Protein AF-A0A417C6D7-F1 (afdb_monomer_lite)

Secondary structure (DSSP, 8-state):
--HHHHHHHH-TT------SSHHHHHHHHHTTSSS-----HHHHHHHHHH-TT------PPTT----------TTT-HHHHHHHHHHHHHHHHHHHHHHHHHHHH------HHHHHHH-HHHHHHHHHHHHHHHHHHH--

Foldseek 3Di:
DDPVVLCCVQPVPDDDDDDDDDVVQLVCCVVVVHVDGDDDQLVLLLSCVVPLVNPGDDDDRPPDDDDDDDDDDVVPDPPCVVVVVVVCVVCCVPCVVVVSCCSSCVPPPCDPVSVCVVPVVVVVVVVVVVVVVVVVVVVD

Radius of gyration: 23.75 Å; chains: 1; bounding box: 58×42×67 Å

Structure (mmCIF, N/CA/C/O backbone):
data_AF-A0A417C6D7-F1
#
_entry.id   AF-A0A417C6D7-F1
#
loop_
_atom_site.group_PDB
_atom_site.id
_atom_site.type_symbol
_atom_site.label_atom_id
_atom_site.label_alt_id
_atom_site.label_comp_id
_atom_site.label_asym_id
_atom_site.label_entity_id
_atom_site.label_seq_id
_atom_site.pdbx_PDB_ins_code
_atom_site.Cartn_x
_atom_site.Cartn_y
_atom_site.Cartn_z
_atom_site.occupancy
_atom_site.B_iso_or_equiv
_atom_site.auth_seq_id
_atom_site.auth_comp_id
_atom_site.auth_asym_id
_atom_site.auth_atom_id
_atom_site.pdbx_PDB_model_num
ATOM 1 N N . MET A 1 1 ? -13.225 -10.104 13.606 1.00 60.88 1 MET A N 1
ATOM 2 C CA . MET A 1 1 ? -12.450 -10.845 12.601 1.00 60.88 1 MET A CA 1
ATOM 3 C C . MET A 1 1 ? -11.084 -10.204 12.507 1.00 60.88 1 MET A C 1
ATOM 5 O O . MET A 1 1 ? -11.010 -8.985 12.371 1.00 60.88 1 MET A O 1
ATOM 9 N N . THR A 1 2 ? -10.025 -10.977 12.701 1.00 81.12 2 THR A N 1
ATOM 10 C CA . THR A 1 2 ? -8.649 -10.471 12.611 1.00 81.12 2 THR A CA 1
ATOM 11 C C . THR A 1 2 ? -8.164 -10.503 11.160 1.00 81.12 2 THR A C 1
ATOM 13 O O . THR A 1 2 ? -8.681 -11.264 10.346 1.00 81.12 2 THR A O 1
ATOM 16 N N . VAL A 1 3 ? -7.152 -9.699 10.818 1.00 80.19 3 VAL A N 1
ATOM 17 C CA . VAL A 1 3 ? -6.551 -9.718 9.467 1.00 80.19 3 VAL A CA 1
ATOM 18 C C . VAL A 1 3 ? -6.040 -11.120 9.114 1.00 80.19 3 VAL A C 1
ATOM 20 O O . VAL A 1 3 ? -6.226 -11.583 7.995 1.00 80.19 3 VAL A O 1
ATOM 23 N N . LYS A 1 4 ? -5.481 -11.836 10.097 1.00 82.81 4 LYS A N 1
ATOM 24 C CA . LYS A 1 4 ? -4.997 -13.210 9.929 1.00 82.81 4 LYS A CA 1
ATOM 25 C C . LYS A 1 4 ? -6.117 -14.193 9.563 1.00 82.81 4 LYS A C 1
ATOM 27 O O . LYS A 1 4 ? -5.899 -15.072 8.743 1.00 82.81 4 LYS A O 1
ATOM 32 N N . GLU A 1 5 ? -7.311 -14.033 10.135 1.00 84.94 5 GLU A N 1
ATOM 33 C CA . GLU A 1 5 ? -8.477 -14.858 9.782 1.00 84.94 5 GLU A CA 1
ATOM 34 C C . GLU A 1 5 ? -8.950 -14.609 8.347 1.00 84.94 5 GLU A C 1
ATOM 36 O O . GLU A 1 5 ? -9.283 -15.562 7.654 1.00 84.94 5 GLU A O 1
ATOM 41 N N . ILE A 1 6 ? -8.955 -13.353 7.885 1.00 85.12 6 ILE A N 1
ATOM 42 C CA . ILE A 1 6 ? -9.334 -13.024 6.499 1.00 85.12 6 ILE A CA 1
ATOM 43 C C . ILE A 1 6 ? -8.338 -13.649 5.520 1.00 85.12 6 ILE A C 1
ATOM 45 O O . ILE A 1 6 ? -8.744 -14.323 4.580 1.00 85.12 6 ILE A O 1
ATOM 49 N N . LEU A 1 7 ? -7.038 -13.494 5.789 1.00 85.94 7 LEU A N 1
ATOM 50 C CA . LEU A 1 7 ? -5.983 -14.070 4.956 1.00 85.94 7 LEU A CA 1
ATOM 51 C C . LEU A 1 7 ? -6.051 -15.598 4.897 1.00 85.94 7 LEU A C 1
ATOM 53 O O . LEU A 1 7 ? -5.915 -16.159 3.820 1.00 85.94 7 LEU A O 1
ATOM 57 N N . ASN A 1 8 ? -6.311 -16.266 6.022 1.00 87.31 8 ASN A N 1
ATOM 58 C CA . ASN A 1 8 ? -6.463 -17.721 6.045 1.00 87.31 8 ASN A CA 1
ATOM 59 C C . ASN A 1 8 ? -7.701 -18.207 5.275 1.00 87.31 8 ASN A C 1
ATOM 61 O O . ASN A 1 8 ? -7.703 -19.333 4.788 1.00 87.31 8 ASN A O 1
ATOM 65 N N . ASN A 1 9 ? -8.755 -17.394 5.184 1.00 87.31 9 ASN A N 1
ATOM 66 C CA . ASN A 1 9 ? -9.951 -17.756 4.426 1.00 87.31 9 ASN A CA 1
ATOM 67 C C . ASN A 1 9 ? -9.741 -17.591 2.915 1.00 87.31 9 ASN A C 1
ATOM 69 O O . ASN A 1 9 ? -10.162 -18.458 2.155 1.00 87.31 9 ASN A O 1
ATOM 73 N N . GLU A 1 10 ? -9.089 -16.506 2.489 1.00 86.06 10 GLU A N 1
ATOM 74 C CA . GLU A 1 10 ? -8.820 -16.234 1.069 1.00 86.06 10 GLU A CA 1
ATOM 75 C C . GLU A 1 10 ? -7.649 -17.072 0.528 1.00 86.06 10 GLU A C 1
ATOM 77 O O . GLU A 1 10 ? -7.710 -17.607 -0.579 1.00 86.06 10 GLU A O 1
ATOM 82 N N . TRP A 1 11 ? -6.594 -17.249 1.329 1.00 87.62 11 TRP A N 1
ATOM 83 C CA . TRP A 1 11 ? -5.381 -17.989 0.971 1.00 87.62 11 TRP A CA 1
ATOM 84 C C . TRP A 1 11 ? -5.008 -19.017 2.048 1.00 87.62 11 TRP A C 1
ATOM 86 O O . TRP A 1 11 ? -4.008 -18.860 2.751 1.00 87.62 11 TRP A O 1
ATOM 96 N N . PRO A 1 12 ? -5.765 -20.123 2.161 1.00 87.38 12 PRO A N 1
ATOM 97 C CA . PRO A 1 12 ? -5.587 -21.114 3.228 1.00 87.38 12 PRO A CA 1
ATOM 98 C C . PRO A 1 12 ? -4.235 -21.835 3.202 1.00 87.38 12 PRO A C 1
ATOM 100 O O . PRO A 1 12 ? -3.813 -22.385 4.215 1.00 87.38 12 PRO A O 1
ATOM 103 N N . ASN A 1 13 ? -3.558 -21.838 2.052 1.00 91.12 13 ASN A N 1
ATOM 104 C CA . ASN A 1 13 ? -2.269 -22.503 1.865 1.00 91.12 13 ASN A CA 1
ATOM 105 C C . ASN A 1 13 ? -1.073 -21.541 1.964 1.00 91.12 13 ASN A C 1
ATOM 107 O O . ASN A 1 13 ? 0.060 -21.982 1.788 1.00 91.12 13 ASN A O 1
ATOM 111 N N . ALA A 1 14 ? -1.304 -20.243 2.188 1.00 89.00 14 ALA A N 1
ATOM 112 C CA . ALA A 1 14 ? -0.227 -19.266 2.284 1.00 89.00 14 ALA A CA 1
ATOM 113 C C . ALA A 1 14 ? 0.405 -19.278 3.682 1.00 89.00 14 ALA A C 1
ATOM 115 O O . ALA A 1 14 ? -0.289 -19.262 4.701 1.00 89.00 14 ALA A O 1
ATOM 116 N N . GLU A 1 15 ? 1.736 -19.255 3.741 1.00 91.25 15 GLU A N 1
ATOM 117 C CA . GLU A 1 15 ? 2.452 -19.058 4.998 1.00 91.25 15 GLU A CA 1
ATOM 118 C C . GLU A 1 15 ? 2.439 -17.572 5.378 1.00 91.25 15 GLU A C 1
ATOM 120 O O . GLU A 1 15 ? 2.987 -16.720 4.679 1.00 91.25 15 GLU A O 1
ATOM 125 N N . ILE A 1 16 ? 1.798 -17.243 6.502 1.00 89.69 16 ILE A N 1
ATOM 126 C CA . ILE A 1 16 ? 1.688 -15.856 6.965 1.00 89.69 16 ILE A CA 1
ATOM 127 C C . ILE A 1 16 ? 2.869 -15.512 7.871 1.00 89.69 16 ILE A C 1
ATOM 129 O O . ILE A 1 16 ? 2.937 -15.956 9.021 1.00 89.69 16 ILE A O 1
ATOM 133 N N . VAL A 1 17 ? 3.737 -14.623 7.388 1.00 90.62 17 VAL A N 1
ATOM 134 C CA . VAL A 1 17 ? 4.844 -14.046 8.158 1.00 90.62 17 VAL A CA 1
ATOM 135 C C . VAL A 1 17 ? 4.440 -12.672 8.700 1.00 90.62 17 VAL A C 1
ATOM 137 O O . VAL A 1 17 ? 4.216 -11.729 7.946 1.00 90.62 17 VAL A O 1
ATOM 140 N N . SER A 1 18 ? 4.350 -12.539 10.024 1.00 89.62 18 SER A N 1
ATOM 141 C CA . SER A 1 18 ? 4.113 -11.245 10.679 1.00 89.62 18 SER A CA 1
ATOM 142 C C . SER A 1 18 ? 5.419 -10.472 10.862 1.00 89.62 18 SER A C 1
ATOM 144 O O . SER A 1 18 ? 6.384 -11.005 11.406 1.00 89.62 18 SER A O 1
ATOM 146 N N . VAL A 1 19 ? 5.414 -9.197 10.480 1.00 90.44 19 VAL A N 1
ATOM 147 C CA . VAL A 1 19 ? 6.514 -8.242 10.694 1.00 90.44 19 VAL A CA 1
ATOM 148 C C . VAL A 1 19 ? 6.049 -7.072 11.558 1.00 90.44 19 VAL A C 1
ATOM 150 O O . VAL A 1 19 ? 4.845 -6.882 11.753 1.00 90.44 19 VAL A O 1
ATOM 153 N N . LYS A 1 20 ? 6.995 -6.320 12.131 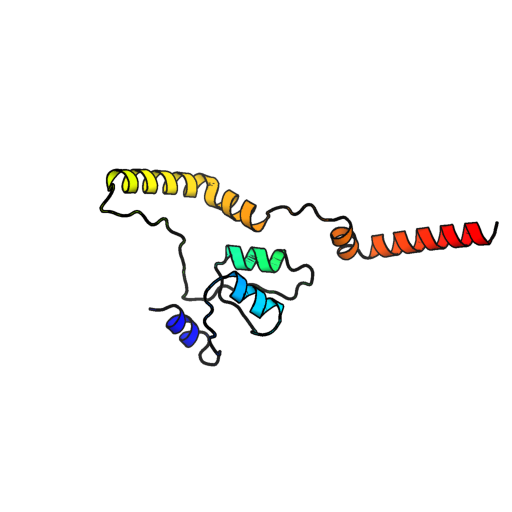1.00 87.69 20 LYS A N 1
ATOM 154 C CA . LYS A 1 20 ? 6.678 -5.257 13.102 1.00 87.69 20 LYS A CA 1
ATOM 155 C C . LYS A 1 20 ? 6.284 -3.938 12.452 1.00 87.69 20 LYS A C 1
ATOM 157 O O . LYS A 1 20 ? 5.483 -3.202 13.027 1.00 87.69 20 LYS A O 1
ATOM 162 N N . ASP A 1 21 ? 6.840 -3.647 11.286 1.00 88.81 21 ASP A N 1
ATOM 163 C CA . ASP A 1 21 ? 6.632 -2.391 10.581 1.00 88.81 21 ASP A CA 1
ATOM 164 C C . ASP A 1 21 ? 6.610 -2.585 9.059 1.00 88.81 21 ASP A C 1
ATOM 166 O O . ASP A 1 21 ? 6.901 -3.658 8.518 1.00 88.81 21 ASP A O 1
ATOM 170 N N . THR A 1 22 ? 6.183 -1.526 8.374 1.00 87.62 22 THR A N 1
ATOM 171 C CA . THR A 1 22 ? 6.040 -1.497 6.918 1.00 87.62 22 THR A CA 1
ATOM 172 C C . THR A 1 22 ? 7.389 -1.596 6.208 1.00 87.62 22 THR A C 1
ATOM 174 O O . THR A 1 22 ? 7.458 -2.227 5.157 1.00 87.62 22 THR A O 1
ATOM 177 N N . ASP A 1 23 ? 8.456 -1.020 6.763 1.00 89.25 23 ASP A N 1
ATOM 178 C CA . ASP A 1 23 ? 9.766 -0.983 6.107 1.00 89.25 23 ASP A CA 1
ATOM 179 C C . ASP A 1 23 ? 10.384 -2.385 6.059 1.00 89.25 23 ASP A C 1
ATOM 181 O O . ASP A 1 23 ? 10.854 -2.822 5.008 1.00 89.25 23 ASP A O 1
ATOM 185 N N . GLU A 1 24 ? 10.291 -3.141 7.156 1.00 91.50 24 GLU A N 1
ATOM 186 C CA . GLU A 1 24 ? 10.677 -4.551 7.206 1.00 91.50 24 GLU A CA 1
ATOM 187 C C . GLU A 1 24 ? 9.856 -5.388 6.210 1.00 91.50 24 GLU A C 1
ATOM 189 O O . GLU A 1 24 ? 10.406 -6.247 5.515 1.00 91.50 24 GLU A O 1
ATOM 194 N N . CYS A 1 25 ? 8.548 -5.121 6.100 1.00 91.44 25 CYS A N 1
ATOM 195 C CA . CYS A 1 25 ? 7.665 -5.796 5.145 1.00 91.44 25 CYS A CA 1
ATOM 196 C C . CYS A 1 25 ? 8.142 -5.599 3.700 1.00 91.44 25 CYS A C 1
ATOM 198 O O . CYS A 1 25 ? 8.314 -6.566 2.955 1.00 91.44 25 CYS A O 1
ATOM 200 N N . VAL A 1 26 ? 8.408 -4.345 3.326 1.00 89.44 26 VAL A N 1
ATOM 201 C CA . VAL A 1 26 ? 8.856 -3.972 1.981 1.00 89.44 26 VAL A CA 1
ATOM 202 C C . VAL A 1 26 ? 10.243 -4.538 1.688 1.00 89.44 26 VAL A C 1
ATOM 204 O O . VAL A 1 26 ? 10.455 -5.094 0.614 1.00 89.44 26 VAL A O 1
ATOM 207 N N . GLN A 1 27 ? 11.179 -4.470 2.637 1.00 89.94 27 GLN A N 1
ATOM 208 C CA . GLN A 1 27 ? 12.521 -5.028 2.452 1.00 89.94 27 GLN A CA 1
ATOM 209 C C . GLN A 1 27 ? 12.489 -6.535 2.196 1.00 89.94 27 GLN A C 1
ATOM 211 O O . GLN A 1 27 ? 13.203 -7.021 1.321 1.00 89.94 27 GLN A O 1
ATOM 216 N N . ARG A 1 28 ? 11.659 -7.288 2.928 1.00 91.69 28 ARG A N 1
ATOM 217 C CA . ARG A 1 28 ? 11.523 -8.733 2.702 1.00 91.69 28 ARG A CA 1
ATOM 218 C C . ARG A 1 28 ? 10.922 -9.049 1.337 1.00 91.69 28 ARG A C 1
ATOM 220 O O . ARG A 1 28 ? 11.372 -10.006 0.717 1.00 91.69 28 ARG A O 1
ATOM 227 N N . LEU A 1 29 ? 9.964 -8.248 0.869 1.00 91.25 29 LEU A N 1
ATOM 228 C CA . LEU A 1 29 ? 9.379 -8.396 -0.464 1.00 91.25 29 LEU A CA 1
ATOM 229 C C . LEU A 1 29 ? 10.414 -8.124 -1.567 1.00 91.25 29 LEU A C 1
ATOM 231 O O . LEU A 1 29 ? 10.584 -8.932 -2.472 1.00 91.25 29 LEU A O 1
ATOM 235 N N . VAL A 1 30 ? 11.150 -7.012 -1.474 1.00 87.56 30 VAL A N 1
ATOM 236 C CA . VAL A 1 30 ? 12.141 -6.605 -2.490 1.00 87.56 30 VAL A CA 1
ATOM 237 C C . VAL A 1 30 ? 13.327 -7.573 -2.562 1.00 87.56 30 VAL A C 1
ATOM 239 O O . VAL A 1 30 ? 13.841 -7.834 -3.653 1.00 87.56 30 VAL A O 1
ATOM 242 N N . ASN A 1 31 ? 13.732 -8.122 -1.412 1.00 88.56 31 ASN A N 1
ATOM 243 C CA . ASN A 1 31 ? 14.803 -9.112 -1.294 1.00 88.56 31 ASN A CA 1
ATOM 244 C C . ASN A 1 31 ? 14.351 -10.551 -1.604 1.00 88.56 31 ASN A C 1
ATOM 246 O O . ASN A 1 31 ? 15.143 -11.466 -1.410 1.00 88.56 31 ASN A O 1
ATOM 250 N N . GLU A 1 32 ? 13.105 -10.758 -2.051 1.00 82.44 32 GLU A N 1
ATOM 251 C CA . GLU A 1 32 ? 12.557 -12.076 -2.425 1.00 82.44 32 GLU A CA 1
ATOM 252 C C . GLU A 1 32 ? 12.535 -13.093 -1.267 1.00 82.44 32 GLU A C 1
ATOM 254 O O . GLU A 1 32 ? 12.555 -14.303 -1.470 1.00 82.44 32 GLU A O 1
ATOM 259 N N . ASN A 1 33 ? 12.452 -12.603 -0.026 1.00 88.31 33 ASN A N 1
ATOM 260 C CA . ASN A 1 33 ? 12.275 -13.451 1.155 1.00 88.31 33 ASN A CA 1
ATOM 261 C C . ASN A 1 33 ? 10.812 -13.882 1.352 1.00 88.31 33 ASN A C 1
ATOM 263 O O . ASN A 1 33 ? 10.542 -14.772 2.156 1.00 88.31 33 ASN A O 1
ATOM 267 N N . VAL A 1 34 ? 9.870 -13.197 0.697 1.00 91.94 34 VAL A N 1
ATOM 268 C CA . VAL A 1 34 ? 8.431 -13.490 0.706 1.00 91.94 34 VAL A CA 1
ATOM 269 C C . VAL A 1 34 ? 7.849 -13.256 -0.686 1.00 91.94 34 VAL A C 1
ATOM 271 O O . VAL A 1 34 ? 8.298 -12.358 -1.397 1.00 91.94 34 VAL A O 1
ATOM 274 N N . ASP A 1 35 ? 6.813 -14.016 -1.041 1.00 90.44 35 ASP A N 1
ATOM 275 C CA . ASP A 1 35 ? 6.159 -13.928 -2.357 1.00 90.44 35 ASP A CA 1
ATOM 276 C C . ASP A 1 35 ? 5.176 -12.751 -2.475 1.00 90.44 35 ASP A C 1
ATOM 278 O O . ASP A 1 35 ? 4.795 -12.343 -3.571 1.00 90.44 35 ASP A O 1
ATOM 282 N N . GLY A 1 36 ? 4.729 -12.203 -1.343 1.00 90.62 36 GLY A N 1
ATOM 283 C CA . GLY A 1 36 ? 3.732 -11.143 -1.309 1.00 90.62 36 GLY A CA 1
ATOM 284 C C . GLY A 1 36 ? 3.693 -10.403 0.021 1.00 90.62 36 GLY A C 1
ATOM 285 O O . GLY A 1 36 ? 4.164 -10.891 1.049 1.00 90.62 36 GLY A O 1
ATOM 286 N N . ALA A 1 37 ? 3.112 -9.206 -0.006 1.00 91.69 37 ALA A N 1
ATOM 287 C CA . ALA A 1 37 ? 2.945 -8.354 1.162 1.00 91.69 37 ALA A CA 1
ATOM 288 C C . ALA A 1 37 ? 1.523 -7.792 1.216 1.00 91.69 37 ALA A C 1
ATOM 290 O O . ALA A 1 37 ? 1.009 -7.273 0.224 1.00 91.69 37 ALA A O 1
ATOM 291 N N . LEU A 1 38 ? 0.900 -7.848 2.394 1.00 90.06 38 LEU A N 1
ATOM 292 C CA . LEU A 1 38 ? -0.369 -7.174 2.640 1.00 90.06 38 LEU A CA 1
ATOM 293 C C . LEU A 1 38 ? -0.096 -5.751 3.135 1.00 90.06 38 LEU A C 1
ATOM 295 O O . LEU A 1 38 ? 0.351 -5.555 4.264 1.00 90.06 38 LEU A O 1
ATOM 299 N N . LEU A 1 39 ? -0.398 -4.762 2.298 1.00 89.25 39 LEU A N 1
ATOM 300 C CA . LEU A 1 39 ? -0.161 -3.347 2.575 1.00 89.25 39 LEU A CA 1
ATOM 301 C C . LEU A 1 39 ? -1.438 -2.524 2.378 1.00 89.25 39 LEU A C 1
ATOM 303 O O . LEU A 1 39 ? -2.366 -2.925 1.674 1.00 89.25 39 LEU A O 1
ATOM 307 N N . MET A 1 40 ? -1.466 -1.325 2.967 1.00 86.69 40 MET A N 1
ATOM 308 C CA . MET A 1 40 ? -2.487 -0.328 2.639 1.00 86.69 40 MET A CA 1
ATOM 309 C C . MET A 1 40 ? -2.414 0.012 1.147 1.00 86.69 40 MET A C 1
ATOM 311 O O . MET A 1 40 ? -1.322 0.190 0.608 1.00 86.69 40 MET A O 1
ATOM 315 N N . THR A 1 41 ? -3.567 0.162 0.487 1.00 85.56 41 THR A N 1
ATOM 316 C CA . THR A 1 41 ? -3.652 0.323 -0.976 1.00 85.56 41 THR A CA 1
ATOM 317 C C . THR A 1 41 ? -2.742 1.424 -1.520 1.00 85.56 41 THR A C 1
ATOM 319 O O . THR A 1 41 ? -2.028 1.191 -2.486 1.00 85.56 41 THR A O 1
ATOM 322 N N . TYR A 1 42 ? -2.708 2.597 -0.881 1.00 83.31 42 TYR A N 1
ATOM 323 C CA . TYR A 1 42 ? -1.865 3.716 -1.323 1.00 83.31 42 TYR A CA 1
ATOM 324 C C . TYR A 1 42 ? -0.362 3.428 -1.167 1.00 83.31 42 TYR A C 1
ATOM 326 O O . TYR A 1 42 ? 0.433 3.855 -1.998 1.00 83.31 42 TYR A O 1
ATOM 334 N N . THR A 1 43 ? 0.038 2.674 -0.138 1.00 86.69 43 THR A N 1
ATOM 335 C CA . THR A 1 43 ? 1.430 2.246 0.058 1.00 86.69 43 THR A CA 1
ATOM 336 C C . THR A 1 43 ? 1.825 1.209 -0.989 1.00 86.69 43 THR A C 1
ATOM 338 O O . THR A 1 43 ? 2.887 1.332 -1.588 1.00 86.69 43 THR A O 1
ATOM 341 N N . ALA A 1 44 ? 0.955 0.230 -1.257 1.00 89.31 44 ALA A N 1
ATOM 342 C CA . ALA A 1 44 ? 1.186 -0.785 -2.284 1.00 89.31 44 ALA A CA 1
ATOM 343 C C . ALA A 1 44 ? 1.290 -0.165 -3.686 1.00 89.31 44 ALA A C 1
ATOM 345 O O . ALA A 1 44 ? 2.192 -0.499 -4.448 1.00 89.31 44 ALA A O 1
ATOM 346 N N . GLN A 1 45 ? 0.391 0.770 -4.012 1.00 86.62 45 GLN A N 1
ATOM 347 C CA . GLN A 1 45 ? 0.386 1.484 -5.290 1.00 86.62 45 GLN A CA 1
ATOM 348 C C . GLN A 1 45 ? 1.644 2.324 -5.485 1.00 86.62 45 GLN A C 1
ATOM 350 O O . GLN A 1 45 ? 2.234 2.278 -6.561 1.00 86.62 45 GLN A O 1
ATOM 355 N N . LYS A 1 46 ? 2.069 3.059 -4.450 1.00 86.50 46 LYS A N 1
ATOM 356 C CA . LYS A 1 46 ? 3.322 3.814 -4.496 1.00 86.50 46 LYS A CA 1
ATOM 357 C C . LYS A 1 46 ? 4.516 2.883 -4.713 1.00 86.50 46 LYS A C 1
ATOM 359 O O . LYS A 1 46 ? 5.292 3.108 -5.628 1.00 86.50 46 LYS A O 1
ATOM 364 N N . LEU A 1 47 ? 4.603 1.794 -3.947 1.00 88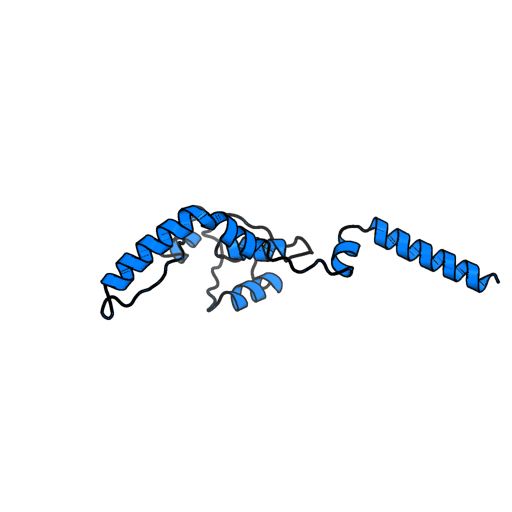.44 47 LEU A N 1
ATOM 365 C CA . LEU A 1 47 ? 5.697 0.829 -4.060 1.00 88.44 47 LEU A CA 1
ATOM 366 C C . LEU A 1 47 ? 5.790 0.196 -5.457 1.00 88.44 47 LEU A C 1
ATOM 368 O O . LEU A 1 47 ? 6.877 0.108 -6.014 1.00 88.44 47 LEU A O 1
ATOM 372 N N . ALA A 1 48 ? 4.662 -0.223 -6.035 1.00 87.44 48 ALA A N 1
ATOM 373 C CA . ALA A 1 48 ? 4.642 -0.793 -7.381 1.00 87.44 48 ALA A CA 1
ATOM 374 C C . ALA A 1 48 ? 4.959 0.239 -8.474 1.00 87.44 48 ALA A C 1
ATOM 376 O O . ALA A 1 48 ? 5.499 -0.124 -9.512 1.00 87.44 48 ALA A O 1
ATOM 377 N N . ARG A 1 49 ? 4.637 1.521 -8.253 1.00 84.25 49 ARG A N 1
ATOM 378 C CA . ARG A 1 49 ? 4.997 2.616 -9.166 1.00 84.25 49 ARG A CA 1
ATOM 379 C C . ARG A 1 49 ? 6.484 2.961 -9.096 1.00 84.25 49 ARG A C 1
ATOM 381 O O . ARG A 1 49 ? 7.082 3.234 -10.130 1.00 84.25 49 ARG A O 1
ATOM 388 N N . ASP A 1 50 ? 7.055 2.965 -7.895 1.00 84.75 50 ASP A N 1
ATOM 389 C CA . ASP A 1 50 ? 8.469 3.277 -7.668 1.00 84.75 50 ASP A CA 1
ATOM 390 C C . ASP A 1 50 ? 9.395 2.132 -8.140 1.00 84.75 50 ASP A C 1
ATOM 392 O O . ASP A 1 50 ? 10.592 2.340 -8.349 1.00 84.75 50 ASP A O 1
ATOM 396 N N . ASP A 1 51 ? 8.851 0.928 -8.354 1.00 82.81 51 ASP A N 1
ATOM 397 C CA . ASP A 1 51 ? 9.559 -0.213 -8.934 1.00 82.81 51 ASP A CA 1
ATOM 398 C C . ASP A 1 51 ? 9.723 -0.087 -10.460 1.00 82.81 51 ASP A C 1
ATOM 400 O O . ASP A 1 51 ? 8.920 -0.568 -11.262 1.00 82.81 51 ASP A O 1
ATOM 404 N N . THR A 1 52 ? 10.835 0.518 -10.874 1.00 75.75 52 THR A N 1
ATOM 405 C CA . THR A 1 52 ? 11.193 0.718 -12.289 1.00 75.75 52 THR A CA 1
ATOM 406 C C . THR A 1 52 ? 11.452 -0.577 -13.064 1.00 75.75 52 THR A C 1
ATOM 408 O O . THR A 1 52 ? 11.517 -0.554 -14.291 1.00 75.75 52 THR A O 1
ATOM 411 N N . GLN A 1 53 ? 11.594 -1.716 -12.379 1.00 80.62 53 GLN A N 1
ATOM 412 C CA . GLN A 1 53 ? 11.804 -3.021 -13.011 1.00 80.62 53 GLN A CA 1
ATOM 413 C C . GLN A 1 53 ? 10.493 -3.769 -13.287 1.00 80.62 53 GLN A C 1
ATOM 415 O O . GLN A 1 53 ? 10.531 -4.835 -13.903 1.00 80.62 53 GLN A O 1
ATOM 420 N N . ASN A 1 54 ? 9.344 -3.223 -12.863 1.00 80.44 54 ASN A N 1
ATOM 421 C CA . ASN A 1 54 ? 8.016 -3.811 -13.065 1.00 80.44 54 ASN A CA 1
ATOM 422 C C . ASN A 1 54 ? 7.906 -5.264 -12.544 1.00 80.44 54 ASN A C 1
ATOM 424 O O . ASN A 1 54 ? 7.262 -6.124 -13.153 1.00 80.44 54 ASN A O 1
ATOM 428 N N . ARG A 1 55 ? 8.577 -5.543 -11.424 1.00 85.38 55 ARG A N 1
ATOM 429 C CA . ARG A 1 55 ? 8.559 -6.808 -10.677 1.00 85.38 55 ARG A CA 1
ATOM 430 C C . ARG A 1 55 ? 7.326 -6.912 -9.781 1.00 85.38 55 ARG A C 1
ATOM 432 O O . ARG A 1 55 ? 6.867 -8.019 -9.511 1.00 85.38 55 ARG A O 1
ATOM 439 N N . LEU A 1 56 ? 6.784 -5.784 -9.322 1.00 88.81 56 LEU A N 1
ATOM 440 C CA . LEU A 1 56 ? 5.676 -5.745 -8.367 1.00 88.81 56 LEU A CA 1
ATOM 441 C C . LEU A 1 56 ? 4.313 -5.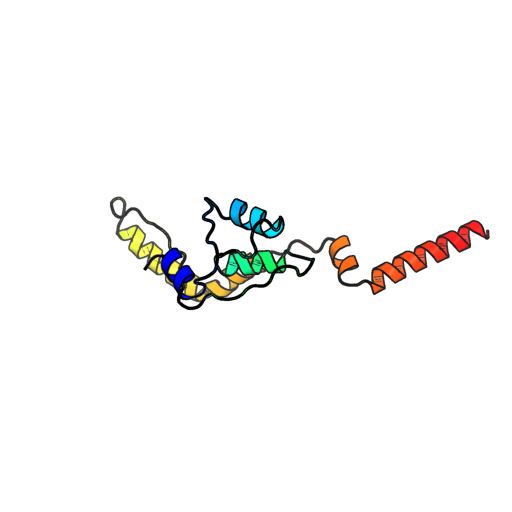528 -9.038 1.00 88.81 56 LEU A C 1
ATOM 443 O O . LEU A 1 56 ? 4.164 -4.755 -9.982 1.00 88.81 56 LEU A O 1
ATOM 447 N N . ARG A 1 57 ? 3.281 -6.195 -8.506 1.00 88.94 57 ARG A N 1
ATOM 448 C CA . ARG A 1 57 ? 1.876 -6.008 -8.898 1.00 88.94 57 ARG A CA 1
ATOM 449 C C . ARG A 1 57 ? 0.999 -5.841 -7.667 1.00 88.94 57 ARG A C 1
ATOM 451 O O . ARG A 1 57 ? 1.282 -6.402 -6.614 1.00 88.94 57 ARG A O 1
ATOM 458 N N . VAL A 1 58 ? -0.074 -5.071 -7.820 1.00 90.19 58 VAL A N 1
ATOM 459 C CA . VAL A 1 58 ? -1.012 -4.767 -6.736 1.00 90.19 58 VAL A CA 1
ATOM 460 C C . VAL A 1 58 ? -2.360 -5.402 -7.037 1.00 90.19 58 VAL A C 1
ATOM 462 O O . VAL A 1 58 ? -2.923 -5.186 -8.109 1.00 90.19 58 VAL A O 1
ATOM 465 N N . GLU A 1 59 ? -2.894 -6.128 -6.059 1.00 88.38 59 GLU A N 1
ATOM 466 C CA . GLU A 1 59 ? -4.240 -6.693 -6.078 1.00 88.38 59 GLU A CA 1
ATOM 467 C C . GLU A 1 59 ? -4.974 -6.339 -4.778 1.00 88.38 59 GLU A C 1
ATOM 469 O O . GLU A 1 59 ? -4.362 -6.173 -3.720 1.00 88.38 59 GLU A O 1
ATOM 474 N N . VAL A 1 60 ? -6.294 -6.164 -4.862 1.00 85.69 60 VAL A N 1
ATOM 475 C CA . VAL A 1 60 ? -7.133 -5.862 -3.698 1.00 85.69 60 VAL A CA 1
ATOM 476 C C . VAL A 1 60 ? -7.595 -7.168 -3.072 1.00 85.69 60 VAL A C 1
ATOM 478 O O . VAL A 1 60 ? -8.271 -7.957 -3.724 1.00 85.69 60 VAL A O 1
ATOM 481 N N . VAL A 1 61 ? -7.285 -7.358 -1.791 1.00 82.88 61 VAL A N 1
ATOM 482 C CA . VAL A 1 61 ? -7.732 -8.534 -1.037 1.00 82.88 61 VAL A CA 1
ATOM 483 C C . VAL A 1 61 ? -9.223 -8.397 -0.715 1.00 82.88 61 VAL A C 1
ATOM 485 O O . VAL A 1 61 ? -9.603 -7.456 -0.006 1.00 82.88 61 VAL A O 1
ATOM 488 N N . PRO A 1 62 ? -10.091 -9.293 -1.214 1.00 78.31 62 PRO A N 1
ATOM 489 C CA . PRO A 1 62 ? -11.508 -9.258 -0.885 1.00 78.31 62 PRO A CA 1
ATOM 490 C C . PRO A 1 62 ? -11.724 -9.516 0.615 1.00 78.31 62 PRO A C 1
ATOM 492 O O . PRO A 1 62 ? -10.938 -10.176 1.287 1.00 78.31 62 PRO A O 1
ATOM 495 N N . GLY A 1 63 ? -12.774 -8.921 1.183 1.00 76.56 63 GLY A N 1
ATOM 496 C CA . GLY A 1 63 ? -13.124 -9.101 2.598 1.00 76.56 63 GLY A CA 1
ATOM 497 C C . GLY A 1 63 ? -12.262 -8.325 3.607 1.00 76.56 63 GLY A C 1
ATOM 498 O O . GLY A 1 63 ? -12.680 -8.174 4.755 1.00 76.56 63 GLY A O 1
ATOM 499 N N . ALA A 1 64 ? -11.120 -7.760 3.200 1.00 72.88 64 ALA A N 1
ATOM 500 C CA . ALA A 1 64 ? -10.294 -6.898 4.042 1.00 72.88 64 ALA A CA 1
ATOM 501 C C . ALA A 1 64 ? -10.507 -5.415 3.701 1.00 72.88 64 ALA A C 1
ATOM 503 O O . ALA A 1 64 ? -10.135 -4.942 2.631 1.00 72.88 64 ALA A O 1
ATOM 504 N N . SER A 1 65 ? -11.058 -4.644 4.644 1.00 74.81 65 SER A N 1
ATOM 505 C CA . SER A 1 65 ? -11.091 -3.181 4.547 1.00 74.81 65 SER A CA 1
ATOM 506 C C . SER A 1 65 ? -10.382 -2.558 5.740 1.00 74.81 65 SER A C 1
ATOM 508 O O . SER A 1 65 ? -10.748 -2.821 6.887 1.00 74.81 65 SER A O 1
ATOM 510 N N . MET A 1 66 ? -9.412 -1.688 5.478 1.00 74.25 66 MET A N 1
ATOM 511 C CA . MET A 1 66 ? -8.763 -0.878 6.503 1.00 74.25 66 MET A CA 1
ATOM 512 C C . MET A 1 66 ? -9.042 0.599 6.249 1.00 74.25 66 MET A C 1
ATOM 514 O O . MET A 1 66 ? -8.952 1.087 5.125 1.00 74.25 66 MET A O 1
ATOM 518 N N . SER A 1 67 ? -9.380 1.321 7.315 1.00 73.81 67 SER A N 1
ATOM 519 C CA . SER A 1 67 ? -9.568 2.770 7.279 1.00 73.81 67 SER A CA 1
ATOM 520 C C . SER A 1 67 ? -8.531 3.444 8.164 1.00 73.81 67 SER A C 1
ATOM 522 O O . SER A 1 67 ? -8.448 3.117 9.348 1.00 73.81 67 SER A O 1
ATOM 524 N N . LEU A 1 68 ? -7.805 4.421 7.622 1.00 75.12 68 LEU A N 1
ATOM 525 C CA . LEU A 1 68 ? -6.967 5.307 8.423 1.00 75.12 68 LEU A CA 1
ATOM 526 C C . LEU A 1 68 ? -7.859 6.275 9.212 1.00 75.12 68 LEU A C 1
ATOM 528 O O . LEU A 1 68 ? -8.742 6.921 8.644 1.00 75.12 68 LEU A O 1
ATOM 532 N N . ARG A 1 69 ? -7.642 6.361 10.526 1.00 78.00 69 ARG A N 1
ATOM 533 C CA . ARG A 1 69 ? -8.398 7.230 11.437 1.00 78.00 69 ARG A CA 1
ATOM 534 C C . ARG A 1 69 ? -7.450 7.904 12.416 1.00 78.00 69 ARG A C 1
ATOM 536 O O . ARG A 1 69 ? -6.439 7.323 12.797 1.00 78.00 69 ARG A O 1
ATOM 543 N N . MET A 1 70 ? -7.809 9.110 12.844 1.00 78.06 70 MET A N 1
ATOM 544 C CA . MET A 1 70 ? -7.099 9.799 13.917 1.00 78.06 70 MET A CA 1
ATOM 545 C C . MET A 1 70 ? -7.588 9.285 15.273 1.00 78.06 70 MET A C 1
ATOM 547 O O . MET A 1 70 ? -8.795 9.258 15.522 1.00 78.06 70 MET A O 1
ATOM 551 N N . GLY A 1 71 ? -6.658 8.900 16.144 1.00 78.94 71 GLY A N 1
ATOM 552 C CA . GLY A 1 71 ? -6.948 8.611 17.545 1.00 78.94 71 GLY A CA 1
ATOM 553 C C . GLY A 1 71 ? -6.931 9.899 18.365 1.00 78.94 71 GLY A C 1
ATOM 554 O O . GLY A 1 71 ? -5.978 10.668 18.281 1.00 78.94 71 GLY A O 1
ATOM 555 N N . VAL A 1 72 ? -7.974 10.136 19.159 1.00 77.62 72 VAL A N 1
ATOM 556 C CA . VAL A 1 72 ? -8.023 11.236 20.132 1.00 77.62 72 VAL A CA 1
ATOM 557 C C . VAL A 1 72 ? -8.295 10.633 21.500 1.00 77.62 72 VAL A C 1
ATOM 559 O O . VAL A 1 72 ? -9.207 9.818 21.644 1.00 77.62 72 VAL A O 1
ATOM 562 N N . LEU A 1 73 ? -7.509 11.027 22.503 1.00 78.00 73 LEU A N 1
ATOM 563 C CA . LEU A 1 73 ? -7.731 10.589 23.875 1.00 78.00 73 LEU A CA 1
ATOM 564 C C . LEU A 1 73 ? -8.996 11.271 24.413 1.00 78.00 73 LEU A C 1
ATOM 566 O O . LEU A 1 73 ? -9.023 12.483 24.626 1.00 78.00 73 LEU A O 1
ATOM 570 N N . SER A 1 74 ? -10.058 10.492 24.614 1.00 67.62 74 SER A N 1
ATOM 571 C CA . SER A 1 74 ? -11.384 11.014 24.970 1.00 67.62 74 SER A CA 1
ATOM 572 C C . SER A 1 74 ? -11.443 11.712 26.330 1.00 67.62 74 SER A C 1
ATOM 574 O O . SER A 1 74 ? -12.382 12.462 26.582 1.00 67.62 74 SER A O 1
ATOM 576 N N . GLU A 1 75 ? -10.472 11.443 27.202 1.00 72.38 75 GLU A N 1
ATOM 577 C CA . GLU A 1 75 ? -10.356 12.033 28.541 1.00 72.38 75 GLU A CA 1
ATOM 578 C C . GLU A 1 75 ? -9.888 13.492 28.509 1.00 72.38 75 GLU A C 1
ATOM 580 O O . GLU A 1 75 ? -10.122 14.226 29.464 1.00 72.38 75 GLU A O 1
ATOM 585 N N . VAL A 1 76 ? -9.252 13.920 27.413 1.00 69.62 76 VAL A N 1
ATOM 586 C CA . VAL A 1 76 ? -8.644 15.252 27.310 1.00 69.62 76 VAL A CA 1
ATOM 587 C C . VAL A 1 76 ? -9.634 16.268 26.749 1.00 69.62 76 VAL A C 1
ATOM 589 O O . VAL A 1 76 ? -9.809 17.321 27.354 1.00 69.62 76 VAL A O 1
ATOM 592 N N . ASP A 1 77 ? -10.312 15.975 25.630 1.00 69.25 77 ASP A N 1
ATOM 593 C CA . ASP A 1 77 ? -11.304 16.904 25.070 1.00 69.25 77 ASP A CA 1
ATOM 594 C C . ASP A 1 77 ? -12.267 16.250 24.052 1.00 69.25 77 ASP A C 1
ATOM 596 O O . ASP A 1 77 ? -11.91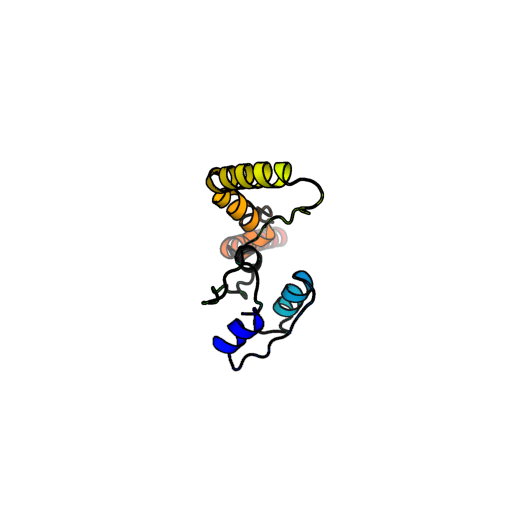9 15.967 22.900 1.00 69.25 77 ASP A O 1
ATOM 600 N N . ARG A 1 78 ? -13.532 16.057 24.456 1.00 74.38 78 ARG A N 1
ATOM 601 C CA . ARG A 1 78 ? -14.614 15.601 23.557 1.00 74.38 78 ARG A CA 1
ATOM 602 C C . ARG A 1 78 ? -15.014 16.648 22.514 1.00 74.38 78 ARG A C 1
ATOM 604 O O . ARG A 1 78 ? -15.472 16.280 21.432 1.00 74.38 78 ARG A O 1
ATOM 611 N N . SER A 1 79 ? -14.867 17.933 22.822 1.00 80.00 79 SER A N 1
ATOM 612 C CA . SER A 1 79 ? -15.217 19.030 21.914 1.00 80.00 79 SER A CA 1
ATOM 613 C C . SER A 1 79 ? -14.227 19.092 20.755 1.00 80.00 79 SER A C 1
ATOM 615 O O . SER A 1 79 ? -14.637 19.235 19.600 1.00 80.00 79 SER A O 1
ATOM 617 N N . PHE A 1 80 ? -12.937 18.888 21.048 1.00 81.25 80 PHE A N 1
ATOM 618 C CA . PHE A 1 80 ? -11.895 18.750 20.032 1.00 81.25 80 PHE A CA 1
ATOM 619 C C . PHE A 1 80 ? -12.182 17.585 19.084 1.00 81.25 80 PHE A C 1
ATOM 621 O O . PHE A 1 80 ? -12.116 17.764 17.871 1.00 81.25 80 PHE A O 1
ATOM 628 N N . TYR A 1 81 ? -12.582 16.421 19.611 1.00 81.44 81 TYR A N 1
ATOM 629 C CA . TYR A 1 81 ? -12.949 15.275 18.774 1.00 81.44 81 TYR A CA 1
ATOM 630 C C . TYR A 1 81 ? -14.060 15.621 17.770 1.00 81.44 81 TYR A C 1
ATOM 632 O O . TYR A 1 81 ? -13.916 15.361 16.575 1.00 81.44 81 TYR A O 1
ATOM 640 N N . GLY A 1 82 ? -15.136 16.274 18.227 1.00 82.69 82 GLY A N 1
ATOM 641 C CA . GLY A 1 82 ? -16.250 16.660 17.356 1.00 82.69 82 GLY A CA 1
ATOM 642 C C . GLY A 1 82 ? -15.881 17.719 16.308 1.00 82.69 82 GLY A C 1
ATOM 643 O O . GLY A 1 82 ? -16.335 17.647 15.164 1.00 82.69 82 GLY A O 1
ATOM 644 N N . LEU A 1 83 ? -15.048 18.701 16.667 1.00 86.25 83 LEU A N 1
ATOM 645 C CA . LEU A 1 83 ? -14.521 19.690 15.717 1.00 86.25 83 LEU A CA 1
ATOM 646 C C . LEU A 1 83 ? -13.593 19.039 14.685 1.00 86.25 83 LEU A C 1
ATOM 648 O O . LEU A 1 83 ? -13.684 19.340 13.490 1.00 86.25 83 LEU A O 1
ATOM 652 N N . TRP A 1 84 ? -12.733 18.127 15.135 1.00 84.50 84 TRP A N 1
ATOM 653 C CA . TRP A 1 84 ? -11.799 17.401 14.289 1.00 84.50 84 TRP A CA 1
ATOM 654 C C . TRP A 1 84 ? -12.527 16.522 13.277 1.00 84.50 84 TRP A C 1
ATOM 656 O O . TRP A 1 84 ? -12.244 16.607 12.087 1.00 84.50 84 TRP A O 1
ATOM 666 N N . GLU A 1 85 ? -13.515 15.740 13.715 1.00 83.56 85 GLU A N 1
ATOM 667 C CA . GLU A 1 85 ? -14.295 14.871 12.831 1.00 83.56 85 GLU A CA 1
ATOM 668 C C . GLU A 1 85 ? -15.006 15.672 11.731 1.00 83.56 85 GLU A C 1
ATOM 670 O O . GLU A 1 85 ? -14.910 15.327 10.551 1.00 83.56 85 GLU A O 1
ATOM 675 N N . LYS A 1 86 ? -15.654 16.790 12.088 1.00 87.38 86 LYS A N 1
ATOM 676 C CA . LYS A 1 86 ? -16.315 17.680 11.117 1.00 87.38 86 LYS A CA 1
ATOM 677 C C . LYS A 1 86 ? -15.328 18.272 10.114 1.00 87.38 86 LYS A C 1
ATOM 679 O O . LYS A 1 86 ? -15.614 18.329 8.916 1.00 87.38 86 LYS A O 1
ATOM 684 N N . THR A 1 87 ? -14.165 18.704 10.594 1.00 86.00 87 THR A N 1
ATOM 685 C CA . THR A 1 87 ? -13.112 19.264 9.741 1.00 86.00 87 THR A CA 1
ATOM 686 C C . THR A 1 87 ? -12.567 18.200 8.793 1.00 86.00 87 THR A C 1
ATOM 688 O O . THR A 1 87 ? -12.527 18.421 7.583 1.00 86.00 87 THR A O 1
ATOM 691 N N . LEU A 1 88 ? -12.233 17.019 9.319 1.00 84.19 88 LEU A N 1
ATOM 692 C CA . LEU A 1 88 ? -11.741 15.886 8.543 1.00 84.19 88 LEU A CA 1
ATOM 693 C C . LEU A 1 88 ? -12.766 15.464 7.488 1.00 84.19 88 LEU A C 1
ATOM 695 O O . LEU A 1 88 ? -12.391 15.239 6.344 1.00 84.19 88 LEU A O 1
ATOM 699 N N . TYR A 1 89 ? -14.056 15.415 7.828 1.00 83.69 89 TYR A N 1
ATOM 700 C CA . TYR A 1 89 ? -15.125 15.104 6.879 1.00 83.69 89 TYR A CA 1
ATOM 701 C C . TYR A 1 89 ? -15.156 16.090 5.702 1.00 83.69 89 TYR A C 1
ATOM 703 O O . TYR A 1 89 ? -15.214 15.675 4.541 1.00 83.69 89 TYR A O 1
ATOM 711 N N . ASN A 1 90 ? -15.059 17.391 5.984 1.00 86.19 90 ASN A N 1
ATOM 712 C CA . ASN A 1 90 ? -15.056 18.428 4.953 1.00 86.19 90 ASN A CA 1
ATOM 713 C C . ASN A 1 90 ? -13.807 18.363 4.064 1.00 86.19 90 ASN A C 1
ATOM 715 O O . ASN A 1 90 ? -13.934 18.371 2.839 1.00 86.19 90 ASN A O 1
ATOM 719 N N . VAL A 1 91 ? -12.616 18.240 4.659 1.00 84.44 91 VAL A N 1
ATOM 720 C CA . VAL A 1 91 ? -11.352 18.075 3.917 1.00 84.44 91 VAL A CA 1
ATOM 721 C C . VAL A 1 91 ? -11.395 16.810 3.065 1.00 84.44 91 VAL A C 1
ATOM 723 O O . VAL A 1 91 ? -11.052 16.828 1.888 1.00 84.44 91 VAL A O 1
ATOM 726 N N . SER A 1 92 ? -11.894 15.715 3.632 1.00 79.88 92 SER A N 1
ATOM 727 C CA . SER A 1 92 ? -11.987 14.427 2.960 1.00 79.88 92 SER A CA 1
ATOM 728 C C . SER A 1 92 ? -12.959 14.450 1.776 1.00 79.88 92 SER A C 1
ATOM 730 O O . SER A 1 92 ? -12.699 13.818 0.758 1.00 79.88 92 SER A O 1
ATOM 732 N N . ARG A 1 93 ? -14.065 15.199 1.849 1.00 80.38 93 ARG A N 1
ATOM 733 C CA . ARG A 1 93 ? -14.942 15.386 0.682 1.00 80.38 93 ARG A CA 1
ATOM 734 C C . ARG A 1 93 ? -14.320 16.259 -0.400 1.00 80.38 93 ARG A C 1
ATOM 736 O O . ARG A 1 93 ? -14.574 16.012 -1.572 1.00 80.38 93 ARG A O 1
ATOM 743 N N . LYS A 1 94 ? -13.554 17.280 -0.016 1.00 80.88 94 LYS A N 1
ATOM 744 C CA . LYS A 1 94 ? -13.032 18.274 -0.959 1.00 80.88 94 LYS A CA 1
ATOM 745 C C . LYS A 1 94 ? -11.735 17.836 -1.644 1.00 80.88 94 LYS A C 1
ATOM 747 O O . LYS A 1 94 ? -11.582 18.084 -2.830 1.00 80.88 94 LYS A O 1
ATOM 752 N N . SER A 1 95 ? -10.834 17.185 -0.908 1.00 79.56 95 SER A N 1
ATOM 753 C CA . SER A 1 95 ? -9.432 17.020 -1.319 1.00 79.56 95 SER A CA 1
ATOM 754 C C . SER A 1 95 ? -8.868 15.617 -1.080 1.00 79.56 95 SER A C 1
ATOM 756 O O . SER A 1 95 ? -7.679 15.409 -1.275 1.00 79.56 95 SER A O 1
ATOM 758 N N . ARG A 1 96 ? -9.671 14.616 -0.674 1.00 75.38 96 ARG A N 1
ATOM 759 C CA . ARG A 1 96 ? -9.147 13.252 -0.426 1.00 75.38 96 ARG A CA 1
ATOM 760 C C . ARG A 1 96 ? -8.456 12.662 -1.651 1.00 75.38 96 ARG A C 1
ATOM 762 O O . ARG A 1 96 ? -7.371 12.119 -1.502 1.00 75.38 96 ARG A O 1
ATOM 769 N N . ALA A 1 97 ? -9.089 12.742 -2.822 1.00 75.50 97 ALA A N 1
ATOM 770 C CA . ALA A 1 97 ? -8.524 12.183 -4.048 1.00 75.50 97 ALA A CA 1
ATOM 771 C C . ALA A 1 97 ? -7.189 12.855 -4.391 1.00 75.50 97 ALA A C 1
ATOM 773 O O . ALA A 1 97 ? -6.212 12.158 -4.613 1.00 75.50 97 ALA A O 1
ATOM 774 N N . GLU A 1 98 ? -7.136 14.185 -4.313 1.00 75.81 98 GLU A N 1
ATOM 775 C CA . GLU A 1 98 ? -5.930 14.983 -4.551 1.00 75.81 98 GLU A CA 1
ATOM 776 C C . GLU A 1 98 ? -4.799 14.654 -3.563 1.00 75.81 98 GLU A C 1
ATOM 778 O O . GLU A 1 98 ? -3.660 14.481 -3.976 1.00 75.81 98 GLU A O 1
ATOM 783 N N . ILE A 1 99 ? -5.102 14.503 -2.267 1.00 76.94 99 ILE A N 1
ATOM 784 C CA . ILE A 1 99 ? -4.111 14.145 -1.236 1.00 76.94 99 ILE A CA 1
ATOM 785 C C . ILE A 1 99 ? -3.575 12.723 -1.444 1.00 76.94 99 ILE A C 1
ATOM 787 O O . ILE A 1 99 ? -2.381 12.475 -1.296 1.00 76.94 99 ILE A O 1
ATOM 791 N N . VAL A 1 100 ? -4.453 11.765 -1.756 1.00 73.62 100 VAL A N 1
ATOM 792 C CA . VAL A 1 100 ? -4.026 10.384 -2.028 1.00 73.62 100 VAL A CA 1
ATOM 793 C C . VAL A 1 100 ? -3.194 10.341 -3.304 1.00 73.62 100 VAL A C 1
ATOM 795 O O . VAL A 1 100 ? -2.151 9.695 -3.332 1.00 73.62 100 VAL A O 1
ATOM 798 N N . GLN A 1 101 ? -3.634 11.059 -4.335 1.00 72.75 101 GLN A N 1
ATOM 799 C CA . GLN A 1 101 ? -2.940 11.147 -5.606 1.00 72.75 101 GLN A CA 1
ATOM 800 C C . GLN A 1 101 ? -1.564 11.779 -5.431 1.00 72.75 101 GLN A C 1
ATOM 802 O O . GLN A 1 101 ? -0.600 11.169 -5.856 1.00 72.75 101 GLN A O 1
ATOM 807 N N . SER A 1 102 ? -1.426 12.909 -4.736 1.00 75.00 102 SER A N 1
ATOM 808 C CA . SER A 1 102 ? -0.114 13.534 -4.518 1.00 75.00 102 SER A CA 1
ATOM 809 C C . SER A 1 102 ? 0.850 12.639 -3.738 1.00 75.00 102 SER A C 1
ATOM 811 O O . SER A 1 102 ? 2.041 12.628 -4.026 1.00 75.00 102 SER A O 1
ATOM 813 N N . TYR A 1 103 ? 0.352 11.833 -2.798 1.00 71.00 103 TYR A N 1
ATOM 814 C CA . TYR A 1 103 ? 1.181 10.874 -2.069 1.00 71.00 103 TYR A CA 1
ATOM 815 C C . TYR A 1 103 ? 1.687 9.725 -2.954 1.00 71.00 103 TYR A C 1
ATOM 817 O O . TYR A 1 103 ? 2.848 9.320 -2.835 1.00 71.00 103 TYR A O 1
ATOM 825 N N . VAL A 1 104 ? 0.815 9.196 -3.819 1.00 72.56 104 VAL A N 1
ATOM 826 C CA . VAL A 1 104 ? 1.140 8.114 -4.764 1.00 72.56 104 VAL A CA 1
ATOM 827 C C . VAL A 1 104 ? 1.984 8.635 -5.927 1.00 72.56 104 VAL A C 1
ATOM 829 O O . VAL A 1 104 ? 2.870 7.936 -6.413 1.00 72.56 104 VAL A O 1
ATOM 832 N N . GLU A 1 105 ? 1.717 9.860 -6.368 1.00 68.56 105 GLU A N 1
ATOM 833 C CA . GLU A 1 105 ? 2.344 10.474 -7.530 1.00 68.56 105 GLU A CA 1
ATOM 834 C C . GLU A 1 105 ? 3.647 11.197 -7.218 1.00 68.56 105 GLU A C 1
ATOM 836 O O . GLU A 1 105 ? 4.346 11.511 -8.185 1.00 68.56 105 GLU A O 1
ATOM 841 N N . ASP A 1 106 ? 3.967 11.409 -5.930 1.00 60.41 106 ASP A N 1
ATOM 842 C CA . ASP A 1 106 ? 5.073 12.245 -5.454 1.00 60.41 106 ASP A CA 1
ATOM 843 C C . ASP A 1 106 ? 6.272 12.155 -6.393 1.00 60.41 106 ASP A C 1
ATOM 845 O O . ASP A 1 106 ? 6.837 11.087 -6.657 1.00 60.41 106 ASP A O 1
ATOM 849 N N . VAL A 1 107 ? 6.517 13.292 -7.031 1.00 50.16 107 VAL A N 1
ATOM 850 C CA . VAL A 1 107 ? 7.231 13.377 -8.293 1.00 50.16 107 VAL A CA 1
ATOM 851 C C . VAL A 1 107 ? 8.701 13.437 -7.936 1.00 50.16 107 VAL A C 1
ATOM 853 O O . VAL A 1 107 ? 9.298 14.510 -7.858 1.00 50.16 107 VAL A O 1
ATOM 856 N N . GLY A 1 108 ? 9.305 12.272 -7.713 1.00 51.19 108 GLY A N 1
ATOM 857 C CA . GLY A 1 108 ? 10.734 12.148 -7.934 1.00 51.19 108 GLY A CA 1
ATOM 858 C C . GLY A 1 108 ? 10.974 12.629 -9.360 1.00 51.19 108 GLY A C 1
ATOM 859 O O . GLY A 1 108 ? 10.563 11.960 -10.305 1.00 51.19 108 GLY A O 1
ATOM 860 N N . THR A 1 109 ? 11.533 13.833 -9.525 1.00 49.47 109 THR A N 1
ATOM 861 C CA . THR A 1 109 ? 11.894 14.366 -10.842 1.00 49.47 109 THR A CA 1
ATOM 862 C C . THR A 1 109 ? 12.625 13.249 -11.574 1.00 49.47 109 THR A C 1
ATOM 864 O O . THR A 1 109 ? 13.620 12.772 -11.012 1.00 49.47 109 THR A O 1
ATOM 867 N N . PRO A 1 110 ? 12.141 12.777 -12.739 1.00 53.25 110 PRO A N 1
ATOM 868 C CA . PRO A 1 110 ? 12.761 11.649 -13.407 1.00 53.25 110 PRO A CA 1
ATOM 869 C C . PRO A 1 110 ? 14.228 12.002 -13.595 1.00 53.25 110 PRO A C 1
ATOM 871 O O . PRO A 1 110 ? 14.576 12.984 -14.255 1.00 53.25 110 PRO A O 1
ATOM 874 N N . THR A 1 111 ? 15.100 11.254 -12.924 1.00 60.28 111 THR A N 1
ATOM 875 C CA . THR A 1 111 ? 16.527 11.413 -13.148 1.00 60.28 111 THR A CA 1
ATOM 876 C C . THR A 1 111 ? 16.768 11.091 -14.619 1.00 60.28 111 THR A C 1
ATOM 878 O O . THR A 1 111 ? 16.122 10.207 -15.183 1.00 60.28 111 THR A O 1
ATOM 881 N N . ILE A 1 112 ? 17.685 11.812 -15.270 1.00 64.06 112 ILE A N 1
ATOM 882 C CA . ILE A 1 112 ? 17.999 11.617 -16.699 1.00 64.06 112 ILE A CA 1
ATOM 883 C C . ILE A 1 112 ? 18.275 10.131 -17.008 1.00 64.06 112 ILE A C 1
ATOM 885 O O . ILE A 1 112 ? 17.954 9.647 -18.090 1.00 64.06 112 ILE A O 1
ATOM 889 N N . MET A 1 113 ? 18.799 9.393 -16.023 1.00 59.44 113 MET A N 1
ATOM 890 C CA . MET A 1 113 ? 19.010 7.949 -16.078 1.00 59.44 113 MET A CA 1
ATOM 891 C C . MET A 1 113 ? 17.705 7.145 -16.224 1.00 59.44 113 MET A C 1
ATOM 893 O O . MET A 1 113 ? 17.643 6.291 -17.101 1.00 59.44 113 MET A O 1
ATOM 897 N N . ALA A 1 114 ? 16.664 7.424 -15.431 1.00 64.38 114 ALA A N 1
ATOM 898 C CA . ALA A 1 114 ? 15.377 6.724 -15.518 1.00 64.38 114 ALA A CA 1
ATOM 899 C C . ALA A 1 114 ? 14.696 6.949 -16.882 1.00 64.38 114 ALA A C 1
ATOM 901 O O . ALA A 1 114 ? 14.268 5.998 -17.529 1.00 64.38 114 ALA A O 1
ATOM 902 N N . TYR A 1 115 ? 14.720 8.189 -17.382 1.00 63.31 115 TYR A N 1
ATOM 903 C CA . TYR A 1 115 ? 14.171 8.531 -18.701 1.00 63.31 115 TYR A CA 1
ATOM 904 C C . TYR A 1 115 ? 14.886 7.810 -19.860 1.00 63.31 115 TYR A C 1
ATOM 906 O O . TYR A 1 115 ? 14.263 7.411 -20.843 1.00 63.31 115 TYR A O 1
ATOM 914 N N . LEU A 1 116 ? 16.208 7.631 -19.759 1.00 65.88 116 LEU A N 1
ATOM 915 C CA . LEU A 1 116 ? 17.004 6.910 -20.759 1.00 65.88 116 LEU A CA 1
ATOM 916 C C . LEU A 1 116 ? 16.737 5.397 -20.764 1.00 65.88 116 LEU A C 1
ATOM 918 O O . LEU A 1 116 ? 16.860 4.777 -21.820 1.00 65.88 116 LEU A O 1
ATOM 922 N N . PHE A 1 117 ? 16.372 4.814 -19.619 1.00 65.19 117 PHE A N 1
ATOM 923 C CA . PHE A 1 117 ? 15.987 3.403 -19.517 1.00 65.19 117 PHE A CA 1
ATOM 924 C C . PHE A 1 117 ? 14.594 3.134 -20.100 1.00 65.19 117 PHE A C 1
ATOM 926 O O . PHE A 1 117 ? 14.430 2.159 -20.832 1.00 65.19 117 PHE A O 1
ATOM 933 N N . ASP A 1 118 ? 13.628 4.026 -19.865 1.00 68.00 118 ASP A N 1
ATOM 934 C CA . ASP A 1 118 ? 12.269 3.909 -20.418 1.00 68.00 118 ASP A CA 1
ATOM 935 C C . ASP A 1 118 ? 12.215 4.113 -21.944 1.00 68.00 118 ASP A C 1
ATOM 937 O O . ASP A 1 118 ? 11.293 3.655 -22.627 1.00 68.00 118 ASP A O 1
ATOM 941 N N . HIS A 1 119 ? 13.222 4.779 -22.515 1.00 73.38 119 HIS A N 1
ATOM 942 C CA . HIS A 1 119 ? 13.306 5.061 -23.945 1.00 73.38 119 HIS A CA 1
ATOM 943 C C . HIS A 1 119 ? 14.632 4.576 -24.557 1.00 73.38 119 HIS A C 1
ATOM 945 O O . HIS A 1 119 ? 15.502 5.389 -24.901 1.00 73.38 119 HIS A O 1
ATOM 951 N N . PRO A 1 120 ? 14.778 3.257 -24.798 1.00 72.94 120 PRO A N 1
ATOM 952 C CA . PRO A 1 120 ? 16.033 2.652 -25.254 1.00 72.94 120 PRO A CA 1
ATOM 953 C C . PRO A 1 120 ? 16.537 3.220 -26.591 1.00 72.94 120 PRO A C 1
ATOM 955 O O . PRO A 1 120 ? 17.739 3.230 -26.847 1.00 72.94 120 PRO A O 1
ATOM 958 N N . LEU A 1 121 ? 15.646 3.763 -27.429 1.00 78.62 121 LEU A N 1
ATOM 959 C CA . LEU A 1 121 ? 16.004 4.430 -28.685 1.00 78.62 121 LEU A CA 1
ATOM 960 C C . LEU A 1 121 ? 16.896 5.664 -28.480 1.00 78.62 121 LEU A C 1
ATOM 962 O O . LEU A 1 121 ? 17.825 5.869 -29.261 1.00 78.62 121 LEU A O 1
ATOM 966 N N . TYR 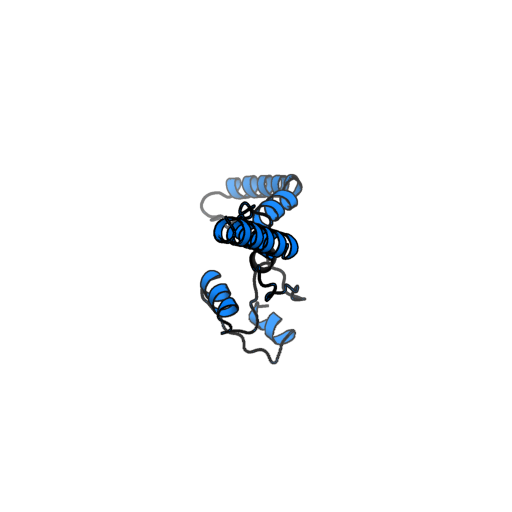A 1 122 ? 16.661 6.468 -27.437 1.00 78.88 122 TYR A N 1
ATOM 967 C CA . TYR A 1 122 ? 17.501 7.638 -27.158 1.00 78.88 122 TYR A CA 1
ATOM 968 C C . TYR A 1 122 ? 18.882 7.230 -26.646 1.00 78.88 122 TYR A C 1
ATOM 970 O O . TYR A 1 122 ? 19.877 7.854 -27.010 1.00 78.88 122 TYR A O 1
ATOM 978 N N . LEU A 1 123 ? 18.957 6.150 -25.866 1.00 77.75 123 LEU A N 1
ATOM 979 C CA . LEU A 1 123 ? 20.219 5.583 -25.399 1.00 77.75 123 LEU A CA 1
ATOM 980 C C . LEU A 1 123 ? 21.046 5.047 -26.580 1.00 77.75 123 LEU A C 1
ATOM 982 O O . LEU A 1 123 ? 22.227 5.372 -26.706 1.00 77.75 123 LEU A O 1
ATOM 986 N N . VAL A 1 124 ? 20.415 4.314 -27.503 1.00 81.50 124 VAL A N 1
ATOM 987 C CA . VAL A 1 124 ? 21.057 3.834 -28.740 1.00 81.50 124 VAL A CA 1
ATOM 988 C C . VAL A 1 124 ? 21.524 5.000 -29.618 1.00 81.50 124 VAL A C 1
ATOM 990 O O . VAL A 1 124 ? 22.650 4.975 -30.114 1.00 81.50 124 VAL A O 1
ATOM 993 N N . ALA A 1 125 ? 20.709 6.047 -29.778 1.00 83.19 125 ALA A N 1
ATOM 994 C CA . ALA A 1 125 ? 21.080 7.235 -30.547 1.00 83.19 125 ALA A CA 1
ATOM 995 C C . ALA A 1 125 ? 22.272 7.989 -29.928 1.00 83.19 125 ALA A C 1
ATOM 997 O O . ALA A 1 125 ? 23.161 8.440 -30.652 1.00 83.19 125 ALA A O 1
ATOM 998 N N . LEU A 1 126 ? 22.327 8.085 -28.596 1.00 82.38 126 LEU A N 1
ATOM 999 C CA . LEU A 1 126 ? 23.430 8.715 -27.871 1.00 82.38 126 LEU A CA 1
ATOM 1000 C C . LEU A 1 126 ? 24.734 7.918 -28.034 1.00 82.38 126 LEU A C 1
ATOM 1002 O O . LEU A 1 126 ? 25.765 8.504 -28.364 1.00 82.38 126 LEU A O 1
ATOM 1006 N N . ILE A 1 127 ? 24.686 6.588 -27.900 1.00 84.56 127 ILE A N 1
ATOM 1007 C CA . ILE A 1 127 ? 25.844 5.708 -28.139 1.00 84.56 127 ILE A CA 1
ATOM 1008 C C . ILE A 1 127 ? 26.318 5.808 -29.595 1.00 84.56 127 ILE A C 1
ATOM 1010 O O . ILE A 1 127 ? 27.517 5.947 -29.842 1.00 84.56 127 ILE A O 1
ATOM 1014 N N . ALA A 1 128 ? 25.397 5.786 -30.561 1.00 85.50 128 ALA A N 1
ATOM 1015 C CA . ALA A 1 128 ? 25.726 5.925 -31.977 1.00 85.50 128 ALA A CA 1
ATOM 1016 C C . ALA A 1 128 ? 26.379 7.284 -32.284 1.00 85.50 128 ALA A C 1
ATOM 1018 O O . ALA A 1 128 ? 27.370 7.343 -33.011 1.00 85.50 128 ALA A O 1
ATOM 1019 N N . GLY A 1 129 ? 25.877 8.370 -31.688 1.00 87.06 129 GLY A N 1
ATOM 1020 C CA . GLY A 1 129 ? 26.462 9.706 -31.816 1.00 87.06 129 GLY A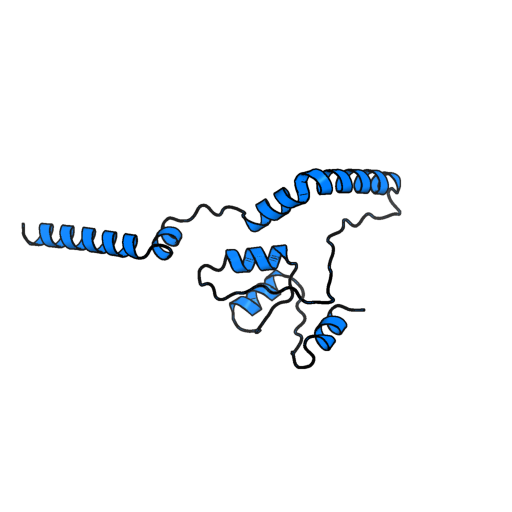 CA 1
ATOM 1021 C C . GLY A 1 129 ? 27.885 9.790 -31.257 1.00 87.06 129 GLY A C 1
ATOM 1022 O O . GLY A 1 129 ? 28.774 10.327 -31.919 1.00 87.06 129 GLY A O 1
ATOM 1023 N N . VAL A 1 130 ? 28.127 9.207 -30.078 1.00 86.75 130 VAL A N 1
ATOM 1024 C CA . VAL A 1 130 ? 29.468 9.141 -29.471 1.00 86.75 130 VAL A CA 1
ATOM 1025 C C . VAL A 1 130 ? 30.418 8.303 -30.328 1.00 86.75 130 VAL A C 1
ATOM 1027 O O . VAL A 1 130 ? 31.533 8.743 -30.600 1.00 86.75 130 VAL A O 1
ATOM 1030 N N . LEU A 1 131 ? 29.979 7.142 -30.824 1.00 86.25 131 LEU A N 1
ATOM 1031 C CA . LEU A 1 131 ? 30.779 6.295 -31.715 1.00 86.25 131 LEU A CA 1
ATOM 1032 C C . LEU A 1 131 ? 31.162 7.020 -33.008 1.00 86.25 131 LEU A C 1
ATOM 1034 O O . LEU A 1 131 ? 32.328 7.000 -33.394 1.00 86.25 131 LEU A O 1
ATOM 1038 N N . LEU A 1 132 ? 30.213 7.704 -33.652 1.00 86.31 132 LEU A N 1
ATOM 1039 C CA . LEU A 1 132 ? 30.483 8.492 -34.857 1.00 86.31 132 LEU A CA 1
ATOM 1040 C C . LEU A 1 132 ? 31.466 9.636 -34.583 1.00 86.31 132 LEU A C 1
ATOM 1042 O O . LEU A 1 132 ? 32.345 9.903 -35.404 1.00 86.31 132 LEU A O 1
ATOM 1046 N N . PHE A 1 133 ? 31.362 10.287 -33.422 1.00 87.25 133 PHE A N 1
ATOM 1047 C CA . PHE A 1 133 ? 32.305 11.322 -33.009 1.00 87.25 133 PHE A CA 1
ATOM 1048 C C . PHE A 1 133 ? 33.712 10.757 -32.764 1.00 87.25 133 PHE A C 1
ATOM 1050 O O . PHE A 1 133 ? 34.688 11.310 -33.269 1.00 87.25 133 PHE A O 1
ATOM 1057 N N . CYS A 1 134 ? 33.825 9.633 -32.051 1.00 84.00 134 CYS A N 1
ATOM 1058 C CA . CYS A 1 134 ? 35.092 8.940 -31.813 1.00 84.00 134 CYS A CA 1
ATOM 1059 C C . CYS A 1 134 ? 35.748 8.485 -33.122 1.00 84.00 134 CYS A C 1
ATOM 1061 O O . CYS A 1 134 ? 36.930 8.749 -33.329 1.00 84.00 134 CYS A O 1
ATOM 1063 N N . LEU A 1 135 ? 34.986 7.874 -34.033 1.00 83.88 135 LEU A N 1
ATOM 1064 C CA . LEU A 1 135 ? 35.481 7.456 -35.347 1.00 83.88 135 LEU A CA 1
ATOM 1065 C C . LEU A 1 135 ? 35.986 8.650 -36.160 1.00 83.88 135 LEU A C 1
ATOM 1067 O O . LEU A 1 135 ? 37.084 8.602 -36.710 1.00 83.88 135 LEU A O 1
ATOM 1071 N N . ARG A 1 136 ? 35.239 9.759 -36.170 1.00 82.62 136 ARG A N 1
ATOM 1072 C CA . ARG A 1 136 ? 35.660 10.992 -36.848 1.00 82.62 136 ARG A CA 1
ATOM 1073 C C . ARG A 1 136 ? 36.946 11.580 -36.260 1.00 82.62 136 ARG A C 1
ATOM 1075 O O . ARG A 1 136 ? 37.717 12.172 -37.005 1.00 82.62 136 ARG A O 1
ATOM 1082 N N . ARG A 1 137 ? 37.182 11.424 -34.953 1.00 77.00 137 ARG A N 1
ATOM 1083 C CA . ARG A 1 137 ? 38.390 11.916 -34.268 1.00 77.00 137 ARG A CA 1
ATOM 1084 C C . ARG A 1 137 ? 39.615 11.012 -34.414 1.00 77.00 137 ARG A C 1
ATOM 1086 O O . ARG A 1 137 ? 40.712 11.491 -34.187 1.00 77.00 137 ARG A O 1
ATOM 1093 N N . ILE A 1 138 ? 39.428 9.727 -34.714 1.00 77.06 138 ILE A N 1
ATOM 1094 C CA . ILE A 1 138 ? 40.520 8.772 -34.981 1.00 77.06 138 ILE A CA 1
ATOM 1095 C C . ILE A 1 138 ? 40.976 8.865 -36.444 1.00 77.06 138 ILE A C 1
ATOM 1097 O O . ILE A 1 138 ? 42.131 8.595 -36.756 1.00 77.06 138 ILE A O 1
ATOM 1101 N N . MET A 1 139 ? 40.064 9.232 -37.345 1.00 69.06 139 MET A N 1
ATOM 1102 C CA . MET A 1 139 ? 40.310 9.312 -38.788 1.00 69.06 139 MET A CA 1
ATOM 1103 C C . MET A 1 139 ? 40.863 10.678 -39.253 1.00 69.06 139 MET A C 1
ATOM 1105 O O . MET A 1 139 ? 41.094 10.855 -40.447 1.00 69.06 139 MET A O 1
ATOM 1109 N N . HIS A 1 140 ? 41.051 11.633 -38.335 1.00 55.75 140 HIS A N 1
ATOM 1110 C CA . HIS A 1 140 ? 41.636 12.965 -38.545 1.00 55.75 140 HIS A CA 1
ATOM 1111 C C . HIS A 1 140 ? 42.864 13.125 -37.644 1.00 55.75 140 HIS A C 1
ATOM 1113 O O . HIS A 1 140 ? 43.797 13.858 -38.045 1.00 55.75 140 HIS A O 1
#

Sequence (140 aa):
MTVKEILNNEWPNAEIVSVKDTDECVQRLVNENVDGALLMTYTAQKLARDDTQNRLRVEVVPGASMSLRMGVLSEVDRSFYGLWEKTLYNVSRKSRAEIVQSYVEDVGTPTIMAYLFDHPLYLVALIAGVLLFCLRRIMH

pLDDT: mean 80.38, std 9.52, range [49.47, 91.94]